Protein AF-A0A821K9W4-F1 (afdb_monomer)

Secondary structure (DSSP, 8-state):
-HHHHHHHHHHHHHHHTTTS-S---HHHHHHHHHH-HHHHHHHHHHHHHT-SS-EEE-SS-SSSHHHHS-TT-EEEHHHHHHHTT--S-HHHHHHHHHHHHHHHHHHHHHHHHH--------

Radius of gyration: 20.49 Å; Cα contacts (8 Å, |Δi|>4): 96; chains: 1; bounding box: 34×30×75 Å

Mean predicted aligned error: 9.91 Å

Solvent-accessible surface area (backbone atoms only — not comparable to full-atom values): 7177 Å² total; per-residue (Å²): 116,72,64,58,60,51,51,54,51,52,53,50,28,55,50,67,36,58,83,77,54,89,85,64,58,71,71,59,49,63,59,47,67,77,64,25,59,50,28,38,51,50,48,34,51,52,50,60,73,38,59,62,94,52,75,40,73,30,71,86,32,76,84,46,78,76,20,55,87,28,57,83,30,68,46,49,26,65,59,54,45,58,72,70,61,62,86,70,56,60,69,58,28,52,51,51,50,52,50,50,52,51,50,56,51,50,50,50,48,48,50,61,70,67,58,66,82,81,72,82,74,125

Structure (mmCIF, N/CA/C/O backbone):
data_AF-A0A821K9W4-F1
#
_entry.id   AF-A0A821K9W4-F1
#
loop_
_atom_site.group_PDB
_atom_site.id
_atom_site.type_symbol
_atom_site.label_atom_id
_atom_site.label_alt_id
_atom_site.label_comp_id
_atom_site.label_asym_id
_atom_site.label_entity_id
_atom_site.label_seq_id
_atom_site.pdbx_PDB_ins_code
_atom_site.Cartn_x
_atom_site.Cartn_y
_atom_site.Cartn_z
_atom_site.occupancy
_atom_site.B_iso_or_equiv
_atom_site.auth_seq_id
_atom_site.auth_comp_id
_atom_site.auth_asym_id
_atom_site.auth_atom_id
_atom_site.pdbx_PDB_model_num
ATOM 1 N N . GLU A 1 1 ? -9.567 -1.026 -27.974 1.00 61.47 1 GLU A N 1
ATOM 2 C CA . GLU A 1 1 ? -10.201 -0.539 -26.723 1.00 61.47 1 GLU A CA 1
ATOM 3 C C . GLU A 1 1 ? -9.277 -0.602 -25.492 1.00 61.47 1 GLU A C 1
ATOM 5 O O . GLU A 1 1 ? -9.493 -1.402 -24.590 1.00 61.47 1 GLU A O 1
ATOM 10 N N . ALA A 1 2 ? -8.238 0.242 -25.409 1.00 79.12 2 ALA A N 1
ATOM 11 C CA . ALA A 1 2 ? -7.297 0.231 -24.271 1.00 79.12 2 ALA A CA 1
ATOM 12 C C . ALA A 1 2 ? -7.947 0.609 -22.921 1.00 79.12 2 ALA A C 1
ATOM 14 O O . ALA A 1 2 ? -7.491 0.188 -21.859 1.00 79.12 2 ALA A O 1
ATOM 15 N N . TRP A 1 3 ? -9.041 1.373 -22.964 1.00 89.50 3 TRP A N 1
ATOM 16 C CA . TRP A 1 3 ? -9.796 1.787 -21.785 1.00 89.50 3 TRP A CA 1
ATOM 17 C C . TRP A 1 3 ? -10.486 0.605 -21.089 1.00 89.50 3 TRP A C 1
ATOM 19 O O . TRP A 1 3 ? -10.478 0.547 -19.863 1.00 89.50 3 TRP A O 1
ATOM 29 N N . VAL A 1 4 ? -11.024 -0.367 -21.838 1.00 92.44 4 VAL A N 1
ATOM 30 C CA . VAL A 1 4 ? -11.683 -1.551 -21.257 1.00 92.44 4 VAL A CA 1
ATOM 31 C C . VAL A 1 4 ? -10.674 -2.365 -20.460 1.00 92.44 4 VAL A C 1
ATOM 33 O O . VAL A 1 4 ? -10.905 -2.654 -19.290 1.00 92.44 4 VAL A O 1
ATOM 36 N N . THR A 1 5 ? -9.520 -2.661 -21.063 1.00 88.12 5 THR A N 1
ATOM 37 C CA . THR A 1 5 ? -8.447 -3.402 -20.395 1.00 88.12 5 THR A CA 1
ATOM 38 C C . THR A 1 5 ? -7.974 -2.678 -19.136 1.00 88.12 5 THR A C 1
ATOM 40 O O . THR A 1 5 ? -7.820 -3.312 -18.098 1.00 88.12 5 THR A O 1
ATOM 43 N N . GLY A 1 6 ? -7.818 -1.350 -19.191 1.00 87.69 6 GLY A N 1
ATOM 44 C CA . GLY A 1 6 ? -7.452 -0.550 -18.021 1.00 87.69 6 GLY A CA 1
ATOM 45 C C . GLY A 1 6 ? -8.466 -0.662 -16.879 1.00 87.69 6 GLY A C 1
ATOM 46 O O . GLY A 1 6 ? -8.080 -0.896 -15.739 1.00 87.69 6 GLY A O 1
ATOM 47 N N . ASN A 1 7 ? -9.763 -0.567 -17.177 1.00 90.31 7 ASN A N 1
ATOM 48 C CA . ASN A 1 7 ? -10.812 -0.679 -16.159 1.00 90.31 7 ASN A CA 1
ATOM 49 C C . ASN A 1 7 ? -10.862 -2.074 -15.523 1.00 90.31 7 ASN A C 1
ATOM 51 O O . ASN A 1 7 ? -10.979 -2.184 -14.306 1.00 90.31 7 ASN A O 1
ATOM 55 N N . VAL A 1 8 ? -10.733 -3.137 -16.323 1.00 89.06 8 VAL A N 1
ATOM 56 C CA . VAL A 1 8 ? -10.734 -4.515 -15.806 1.00 89.06 8 VAL A CA 1
ATOM 57 C C . VAL A 1 8 ? -9.559 -4.744 -14.855 1.00 89.06 8 VAL A C 1
ATOM 59 O O . VAL A 1 8 ? -9.748 -5.336 -13.795 1.00 89.06 8 VAL A O 1
ATOM 62 N N . VAL A 1 9 ? -8.371 -4.231 -15.193 1.00 86.19 9 VAL A N 1
ATOM 63 C CA . VAL A 1 9 ? -7.184 -4.316 -14.327 1.00 86.19 9 VAL A CA 1
ATOM 64 C C . VAL A 1 9 ? -7.401 -3.546 -13.023 1.00 86.19 9 VAL A C 1
ATOM 66 O O . VAL A 1 9 ? -7.157 -4.097 -11.955 1.00 86.19 9 VAL A O 1
ATOM 69 N N . LEU A 1 10 ? -7.939 -2.324 -13.080 1.00 85.50 10 LEU A N 1
ATOM 70 C CA . LEU A 1 10 ? -8.206 -1.520 -11.879 1.00 85.50 10 LEU A CA 1
ATOM 71 C C . LEU A 1 10 ? -9.219 -2.183 -10.935 1.00 85.50 10 LEU A C 1
ATOM 73 O O . LEU A 1 10 ? -9.024 -2.184 -9.721 1.00 85.50 10 LEU A O 1
ATOM 77 N N . ILE A 1 11 ? -10.292 -2.760 -11.482 1.00 87.44 11 ILE A N 1
ATOM 78 C CA . ILE A 1 11 ? -11.304 -3.471 -10.689 1.00 87.44 11 ILE A CA 1
ATOM 79 C C . ILE A 1 11 ? -10.709 -4.747 -10.089 1.00 87.44 11 ILE A C 1
ATOM 81 O O . ILE A 1 11 ? -10.976 -5.055 -8.928 1.00 87.44 11 ILE A O 1
ATOM 85 N N . ALA A 1 12 ? -9.883 -5.473 -10.848 1.00 83.38 12 ALA A N 1
ATOM 86 C CA . ALA A 1 12 ? -9.169 -6.629 -10.323 1.00 83.38 12 ALA A CA 1
ATOM 87 C C . ALA A 1 12 ? -8.282 -6.222 -9.136 1.00 83.38 12 ALA A C 1
ATOM 89 O O . ALA A 1 12 ? -8.427 -6.790 -8.059 1.00 83.38 12 ALA A O 1
ATOM 90 N N . ASP A 1 13 ? -7.457 -5.180 -9.274 1.00 80.94 13 ASP A N 1
ATOM 91 C CA . ASP A 1 13 ? -6.604 -4.682 -8.188 1.00 80.94 13 ASP A CA 1
ATOM 92 C C . ASP A 1 13 ? -7.395 -4.250 -6.943 1.00 80.94 13 ASP A C 1
ATOM 94 O O . ASP A 1 13 ? -6.992 -4.557 -5.820 1.00 80.94 13 ASP A O 1
ATOM 98 N N . LEU A 1 14 ? -8.553 -3.606 -7.126 1.00 81.50 14 LEU A N 1
ATOM 99 C CA . LEU A 1 14 ? -9.458 -3.235 -6.033 1.00 81.50 14 LEU A CA 1
ATOM 100 C C . LEU A 1 14 ? -9.951 -4.462 -5.250 1.00 81.50 14 LEU A C 1
ATOM 102 O O . LEU A 1 14 ? -9.924 -4.469 -4.017 1.00 81.50 14 LEU A O 1
ATOM 106 N N . LEU A 1 15 ? -10.388 -5.508 -5.957 1.00 79.69 15 LEU A N 1
ATOM 107 C CA . LEU A 1 15 ? -10.893 -6.744 -5.347 1.00 79.69 15 LEU A CA 1
ATOM 108 C C . LEU A 1 15 ? -9.802 -7.457 -4.543 1.00 79.69 15 LEU A C 1
ATOM 110 O O . LEU A 1 15 ? -10.059 -7.978 -3.455 1.00 79.69 15 LEU A O 1
ATOM 114 N N . THR A 1 16 ? -8.574 -7.441 -5.057 1.00 74.69 16 THR A N 1
ATOM 115 C CA . THR A 1 16 ? -7.423 -8.079 -4.414 1.00 74.69 16 THR A CA 1
ATOM 116 C C . THR A 1 16 ? -6.700 -7.234 -3.367 1.00 74.69 16 THR A C 1
ATOM 118 O O . THR A 1 16 ? -5.809 -7.748 -2.688 1.00 74.69 16 THR A O 1
ATOM 121 N N . GLY A 1 17 ? -7.137 -5.992 -3.140 1.00 68.50 17 GLY A N 1
ATOM 122 C CA . GLY A 1 17 ? -6.604 -5.084 -2.118 1.00 68.50 17 GLY A CA 1
ATOM 123 C C . GLY A 1 17 ? -6.728 -5.576 -0.668 1.00 68.50 17 GLY A C 1
ATOM 124 O O . GLY A 1 17 ? -6.140 -4.978 0.228 1.00 68.50 17 GLY A O 1
ATOM 125 N N . GLY A 1 18 ? -7.441 -6.683 -0.428 1.00 64.31 18 GLY A N 1
ATOM 126 C CA . GLY A 1 18 ? -7.533 -7.347 0.877 1.00 64.31 18 GLY A CA 1
ATOM 127 C C . GLY A 1 18 ? -8.817 -7.067 1.659 1.00 64.31 18 GLY A C 1
ATOM 128 O O . GLY A 1 18 ? -8.974 -7.615 2.743 1.00 64.31 18 GLY A O 1
ATOM 129 N N . TYR A 1 19 ? -9.740 -6.270 1.106 1.00 63.81 19 TYR A N 1
ATOM 130 C CA . TYR A 1 19 ? -11.031 -5.965 1.738 1.00 63.81 19 TYR A CA 1
ATOM 131 C C . TYR A 1 19 ? -12.118 -7.012 1.436 1.00 63.81 19 TYR A C 1
ATOM 133 O O . TYR A 1 19 ? -12.896 -7.366 2.314 1.00 63.81 19 TYR A O 1
ATOM 141 N N . PHE A 1 20 ? -12.178 -7.528 0.202 1.00 63.66 20 PHE A N 1
ATOM 142 C CA . PHE A 1 20 ? -13.314 -8.344 -0.251 1.00 63.66 20 PHE A CA 1
ATOM 143 C C . PHE A 1 20 ? -13.108 -9.863 -0.142 1.00 63.66 20 PHE A C 1
ATOM 145 O O . PHE A 1 20 ? -14.088 -10.604 -0.142 1.00 63.66 20 PHE A O 1
ATOM 152 N N . ILE A 1 21 ? -11.864 -10.357 -0.072 1.00 66.12 21 ILE A N 1
ATOM 153 C CA . ILE A 1 21 ? -11.572 -11.800 -0.089 1.00 66.12 21 ILE A CA 1
ATOM 154 C C . ILE A 1 21 ? -10.559 -12.137 1.005 1.00 66.12 21 ILE A C 1
ATOM 156 O O . ILE A 1 21 ? -9.367 -11.865 0.880 1.00 66.12 21 ILE A O 1
ATOM 160 N N . GLU A 1 22 ? -11.038 -12.764 2.077 1.00 64.00 22 GLU A N 1
ATOM 161 C CA . GLU A 1 22 ? -10.217 -13.109 3.244 1.00 64.00 22 GLU A CA 1
ATOM 162 C C . GLU A 1 22 ? -9.519 -14.479 3.098 1.00 64.00 22 GLU A C 1
ATOM 164 O O . GLU A 1 22 ? -8.437 -14.697 3.644 1.00 64.00 22 GLU A O 1
ATOM 169 N N . ASN A 1 23 ? -10.075 -15.373 2.268 1.00 63.41 23 ASN A N 1
ATOM 170 C CA . ASN A 1 23 ? -9.575 -16.731 2.023 1.00 63.41 23 ASN A CA 1
ATOM 171 C C . ASN A 1 23 ? -8.977 -16.876 0.615 1.00 63.41 23 ASN A C 1
ATOM 173 O O . ASN A 1 23 ? -9.557 -17.514 -0.262 1.00 63.41 23 ASN A O 1
ATOM 177 N N . ILE A 1 24 ? -7.809 -16.274 0.385 1.00 67.12 24 ILE A N 1
ATOM 178 C CA . ILE A 1 24 ? -7.070 -16.416 -0.878 1.00 67.12 24 ILE 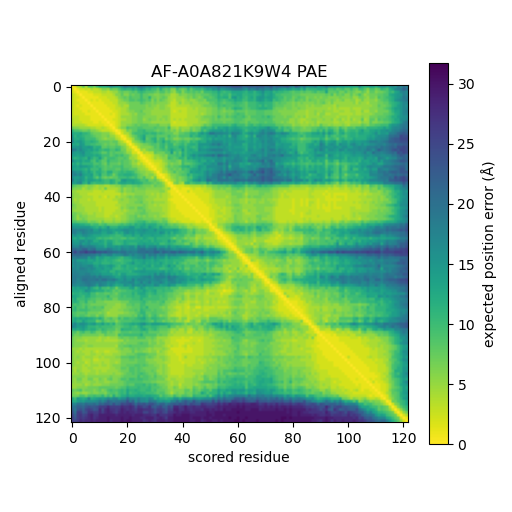A CA 1
ATOM 179 C C . ILE A 1 24 ? -6.003 -17.515 -0.718 1.00 67.12 24 ILE A C 1
ATOM 181 O O . ILE A 1 24 ? -5.226 -17.457 0.241 1.00 67.12 24 ILE A O 1
ATOM 185 N N . PRO A 1 25 ? -5.905 -18.498 -1.638 1.00 74.25 25 PRO A N 1
ATOM 186 C CA . PRO A 1 25 ? -4.865 -19.524 -1.579 1.00 74.25 25 PRO A CA 1
ATOM 187 C C . PRO A 1 25 ? -3.458 -18.904 -1.608 1.00 74.25 25 PRO A C 1
ATOM 189 O O . PRO A 1 25 ? -3.202 -17.938 -2.330 1.00 74.25 25 PRO A O 1
ATOM 192 N N . TYR A 1 26 ? -2.531 -19.482 -0.833 1.00 67.00 26 TYR A N 1
ATOM 193 C CA . TYR A 1 26 ? -1.193 -18.925 -0.565 1.00 67.00 26 TYR A CA 1
ATOM 194 C C . TYR A 1 26 ? -0.418 -18.543 -1.833 1.00 67.00 26 TYR A C 1
ATOM 196 O O . TYR A 1 26 ? 0.208 -17.486 -1.888 1.00 67.00 26 TYR A O 1
ATOM 204 N N . TRP A 1 27 ? -0.518 -19.370 -2.877 1.00 69.44 27 TRP A N 1
ATOM 205 C CA . TRP A 1 27 ? 0.150 -19.117 -4.150 1.00 69.44 27 TRP A CA 1
ATOM 206 C C . TRP A 1 27 ? -0.322 -17.807 -4.788 1.00 69.44 27 TRP A C 1
ATOM 208 O O . TRP A 1 27 ? 0.499 -16.962 -5.124 1.00 69.44 27 TRP A O 1
ATOM 218 N N . LEU A 1 28 ? -1.637 -17.581 -4.860 1.00 69.19 28 LEU A N 1
ATOM 219 C CA . LEU A 1 28 ? -2.215 -16.365 -5.437 1.00 69.19 28 LEU A CA 1
ATOM 220 C C . LEU A 1 28 ? -1.830 -15.131 -4.605 1.00 69.19 28 LEU A C 1
ATOM 222 O O . LEU A 1 28 ? -1.496 -14.088 -5.161 1.00 69.19 28 LEU A O 1
ATOM 226 N N . LYS A 1 29 ? -1.793 -15.274 -3.273 1.00 67.31 29 LYS A N 1
ATOM 227 C CA . LYS A 1 29 ? -1.415 -14.203 -2.341 1.00 67.31 29 LYS A CA 1
ATOM 228 C C . LYS A 1 29 ? 0.009 -13.695 -2.591 1.00 67.31 29 LYS A C 1
ATOM 230 O O . LYS A 1 29 ? 0.235 -12.493 -2.505 1.00 67.31 29 LYS A O 1
ATOM 235 N N . CYS A 1 30 ? 0.949 -14.573 -2.947 1.00 64.44 30 CYS A N 1
ATOM 236 C CA . CYS A 1 30 ? 2.310 -14.169 -3.309 1.00 64.44 30 CYS A CA 1
ATOM 237 C C . CYS A 1 30 ? 2.352 -13.305 -4.574 1.00 64.44 30 CYS A C 1
ATOM 239 O O . CYS A 1 30 ? 3.067 -12.311 -4.584 1.00 64.44 30 CYS A O 1
ATOM 241 N N . TRP A 1 31 ? 1.584 -13.637 -5.612 1.00 66.12 31 TRP A N 1
ATOM 242 C CA . TRP A 1 31 ? 1.610 -12.894 -6.881 1.00 66.12 31 TRP A CA 1
ATOM 243 C C . TRP A 1 31 ? 0.826 -11.581 -6.811 1.00 66.12 31 TRP A C 1
ATOM 245 O O . TRP A 1 31 ? 1.297 -10.540 -7.260 1.00 66.12 31 TRP A O 1
ATOM 255 N N . ILE A 1 32 ? -0.344 -11.615 -6.179 1.00 64.88 32 ILE A N 1
ATOM 256 C CA . ILE A 1 32 ? -1.233 -10.461 -6.025 1.00 64.88 32 ILE A CA 1
ATOM 257 C C . ILE A 1 32 ? -0.631 -9.382 -5.128 1.00 64.88 32 ILE A C 1
ATOM 259 O O . ILE A 1 32 ? -0.791 -8.195 -5.406 1.00 64.88 32 ILE A O 1
ATOM 263 N N . LYS A 1 33 ? 0.079 -9.778 -4.062 1.00 60.38 33 LYS A N 1
ATOM 264 C CA . LYS A 1 33 ? 0.671 -8.829 -3.110 1.00 60.38 33 LYS A CA 1
ATOM 265 C C . LYS A 1 33 ? 1.670 -7.885 -3.787 1.00 60.38 33 LYS A C 1
ATOM 267 O O . LYS A 1 33 ? 1.807 -6.758 -3.338 1.00 60.38 33 LYS A O 1
ATOM 272 N N . TRP A 1 34 ? 2.315 -8.318 -4.872 1.00 58.06 34 TRP A N 1
ATOM 273 C CA . TRP A 1 34 ? 3.222 -7.481 -5.660 1.00 58.06 34 TRP A CA 1
ATOM 274 C C . TRP A 1 34 ? 2.524 -6.657 -6.750 1.00 58.06 34 TRP A C 1
ATOM 276 O O . TRP A 1 34 ? 3.084 -5.653 -7.183 1.00 58.06 34 TRP A O 1
ATOM 286 N N . LEU A 1 35 ? 1.329 -7.058 -7.195 1.00 63.59 35 LEU A N 1
ATOM 287 C CA . LEU A 1 35 ? 0.618 -6.397 -8.293 1.00 63.59 35 LEU A CA 1
ATOM 288 C C . LEU A 1 35 ? -0.272 -5.242 -7.806 1.00 63.59 35 LEU A C 1
ATOM 290 O O . LEU A 1 35 ? -0.311 -4.186 -8.437 1.00 63.59 35 LEU A O 1
ATOM 294 N N . 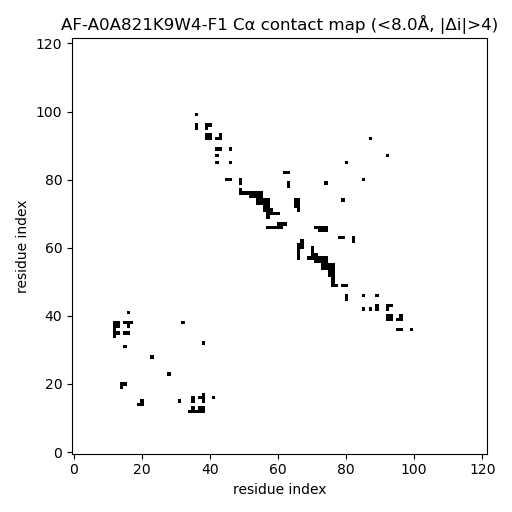SER A 1 36 ? -0.935 -5.398 -6.655 1.00 72.00 36 SER A N 1
ATOM 295 C CA . SER A 1 36 ? -1.915 -4.410 -6.199 1.00 72.00 36 SER A CA 1
ATOM 296 C C . SER A 1 36 ? -1.281 -3.219 -5.494 1.00 72.00 36 SER A C 1
ATOM 298 O O . SER A 1 36 ? -1.264 -3.130 -4.265 1.00 72.00 36 SER A O 1
ATOM 300 N N . PHE A 1 37 ? -0.883 -2.221 -6.289 1.00 78.25 37 PHE A N 1
ATOM 301 C CA . PHE A 1 37 ? -0.639 -0.852 -5.814 1.00 78.25 37 PHE A CA 1
ATOM 302 C C . PHE A 1 37 ? -1.788 -0.355 -4.917 1.00 78.25 37 PHE A C 1
ATOM 304 O O . PHE A 1 37 ? -1.558 0.372 -3.952 1.00 78.25 37 PHE A O 1
ATOM 311 N N . TYR A 1 38 ? -3.016 -0.802 -5.202 1.00 83.88 38 TYR A N 1
ATOM 312 C CA . TYR A 1 38 ? -4.211 -0.459 -4.448 1.00 83.88 38 TYR A CA 1
ATOM 313 C C . TYR A 1 38 ? -4.119 -0.863 -2.970 1.00 83.88 38 TYR A C 1
ATOM 315 O O . TYR A 1 38 ? -4.513 -0.081 -2.110 1.00 83.88 38 TYR A O 1
ATOM 323 N N . LYS A 1 39 ? -3.536 -2.030 -2.650 1.00 81.88 39 LYS A N 1
ATOM 324 C CA . LYS A 1 39 ? -3.348 -2.463 -1.256 1.00 81.88 39 LYS A CA 1
ATOM 325 C C . LYS A 1 39 ? -2.447 -1.494 -0.491 1.00 81.88 39 LYS A C 1
ATOM 327 O O . LYS A 1 39 ? -2.807 -1.043 0.588 1.00 81.88 39 LYS A O 1
ATOM 332 N N . TYR A 1 40 ? -1.298 -1.146 -1.068 1.00 85.31 40 TYR A N 1
ATOM 333 C CA . TYR A 1 40 ? -0.345 -0.229 -0.441 1.00 85.31 40 TYR A CA 1
ATOM 334 C C . TYR A 1 40 ? -0.920 1.186 -0.285 1.00 85.31 40 TYR A C 1
ATOM 336 O O . TYR A 1 40 ? -0.691 1.834 0.734 1.00 85.31 40 TYR A O 1
ATOM 344 N N . ALA A 1 41 ? -1.693 1.658 -1.269 1.00 87.00 41 ALA A N 1
ATOM 345 C CA . ALA A 1 41 ? -2.390 2.941 -1.195 1.00 87.00 41 ALA A CA 1
ATOM 346 C C . ALA A 1 41 ? -3.471 2.946 -0.107 1.00 87.00 41 ALA A C 1
ATOM 348 O O . ALA A 1 41 ? -3.535 3.884 0.684 1.00 87.00 41 ALA A O 1
ATOM 349 N N . TYR A 1 42 ? -4.281 1.889 -0.034 1.00 86.12 42 TYR A N 1
ATOM 350 C CA . TYR A 1 42 ? -5.310 1.732 0.989 1.00 86.12 42 TYR A CA 1
ATOM 351 C C . TYR A 1 42 ? -4.708 1.695 2.400 1.00 86.12 42 TYR A C 1
ATOM 353 O O . TYR A 1 42 ? -5.124 2.470 3.262 1.00 86.12 42 TYR A O 1
ATOM 361 N N . ASP A 1 43 ? -3.678 0.869 2.604 1.00 86.06 43 ASP A N 1
ATOM 362 C CA . ASP A 1 43 ? -2.967 0.745 3.879 1.00 86.06 43 ASP A CA 1
ATOM 363 C C . ASP A 1 43 ? -2.370 2.103 4.309 1.00 86.06 43 ASP A C 1
ATOM 365 O O . ASP A 1 43 ? -2.499 2.499 5.469 1.00 86.06 43 ASP A O 1
ATOM 369 N N . ALA A 1 44 ? -1.792 2.869 3.372 1.00 87.81 44 ALA A N 1
ATOM 370 C CA . ALA A 1 44 ? -1.286 4.217 3.640 1.00 87.81 44 ALA A CA 1
ATOM 371 C C . ALA A 1 44 ? -2.4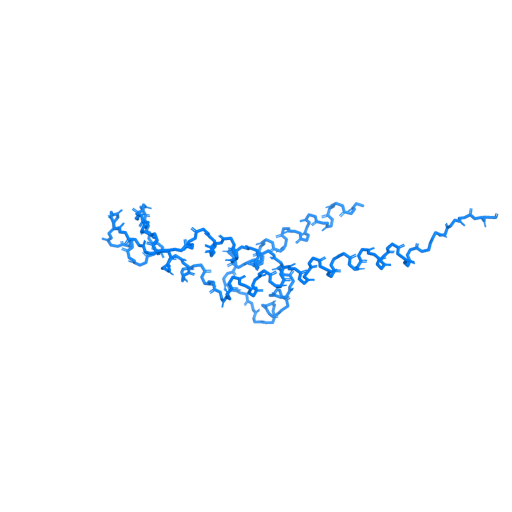03 5.218 3.992 1.00 87.81 44 ALA A C 1
ATOM 373 O O . ALA A 1 44 ? -2.247 6.004 4.925 1.00 87.81 44 ALA A O 1
ATOM 374 N N . CYS A 1 45 ? -3.537 5.193 3.284 1.00 88.38 45 CYS A N 1
ATOM 375 C CA . CYS A 1 45 ? -4.674 6.072 3.565 1.00 88.38 45 CYS A CA 1
ATOM 376 C C . CYS A 1 45 ? -5.281 5.813 4.948 1.00 88.38 45 CYS A C 1
ATOM 378 O O . CYS A 1 45 ? -5.563 6.766 5.669 1.00 88.38 45 CYS A O 1
ATOM 380 N N . ILE A 1 46 ? -5.456 4.547 5.335 1.00 87.00 46 ILE A N 1
ATOM 381 C CA . ILE A 1 46 ? -5.994 4.178 6.652 1.00 87.00 46 ILE A CA 1
ATOM 382 C C . ILE A 1 46 ? -5.010 4.569 7.756 1.00 87.00 46 ILE A C 1
ATOM 384 O O . ILE A 1 46 ? -5.420 5.133 8.768 1.00 87.00 46 ILE A O 1
ATOM 388 N N . GLN A 1 47 ? -3.709 4.364 7.541 1.00 87.56 47 GLN A N 1
ATOM 389 C CA . GLN A 1 47 ? -2.685 4.838 8.471 1.00 87.56 47 GLN A CA 1
ATOM 390 C C . GLN A 1 47 ? -2.668 6.353 8.628 1.00 87.56 47 GLN A C 1
ATOM 392 O O . GLN A 1 47 ? -2.457 6.814 9.741 1.00 87.56 47 GLN A O 1
ATOM 397 N N . LEU A 1 48 ? -2.911 7.118 7.561 1.00 87.69 48 LEU A N 1
ATOM 398 C CA . LEU A 1 48 ? -3.034 8.575 7.640 1.00 87.69 48 LEU A CA 1
ATOM 399 C C . LEU A 1 48 ? -4.322 9.011 8.344 1.00 87.69 48 LEU A C 1
ATOM 401 O O . LEU A 1 48 ? -4.290 9.955 9.128 1.00 87.69 48 LEU A O 1
ATOM 405 N N . LEU A 1 49 ? -5.439 8.329 8.080 1.00 86.50 49 LEU A N 1
ATOM 406 C CA . LEU A 1 49 ? -6.739 8.637 8.679 1.00 86.50 49 LEU A CA 1
ATOM 407 C C . LEU A 1 49 ? -6.724 8.423 10.195 1.00 86.50 49 LEU A C 1
ATOM 409 O O . LEU A 1 49 ? -7.214 9.261 10.944 1.00 86.50 49 LEU A O 1
ATOM 413 N N . PHE A 1 50 ? -6.133 7.314 10.636 1.00 83.62 50 PHE A N 1
ATOM 414 C CA . PHE A 1 50 ? -5.998 6.966 12.048 1.00 83.62 50 PHE A CA 1
ATOM 415 C C . PHE A 1 50 ? -4.646 7.399 12.637 1.00 83.62 50 PHE A C 1
ATOM 417 O O . PHE A 1 50 ? -4.262 6.914 13.699 1.00 83.62 50 PHE A O 1
ATOM 424 N N . MET A 1 51 ? -3.917 8.307 11.971 1.00 78.19 51 MET A N 1
ATOM 425 C CA . MET A 1 51 ? -2.646 8.815 12.486 1.00 78.19 51 MET A CA 1
ATOM 426 C C . MET A 1 51 ? -2.894 9.729 13.691 1.00 78.19 51 MET A C 1
ATOM 428 O O . MET A 1 51 ? -3.582 10.743 13.581 1.00 78.19 51 MET A O 1
ATOM 432 N N . GLY A 1 52 ? -2.284 9.390 14.827 1.00 74.62 52 GLY A N 1
ATOM 433 C CA . GLY A 1 52 ? -2.395 10.139 16.082 1.00 74.62 52 GLY A CA 1
ATOM 434 C C . GLY A 1 52 ? -3.203 9.404 17.154 1.00 74.62 52 GLY A C 1
ATOM 435 O O . GLY A 1 52 ? -3.868 8.410 16.884 1.00 74.62 52 GLY A O 1
ATOM 436 N N . GLU A 1 53 ? -3.141 9.900 18.389 1.00 71.38 53 GLU A N 1
ATOM 437 C CA . GLU A 1 53 ? -3.843 9.332 19.554 1.00 71.38 53 GLU A CA 1
ATOM 438 C C . GLU A 1 53 ? -5.269 9.890 19.688 1.00 71.38 53 GLU A C 1
ATOM 440 O O . GLU A 1 53 ? -5.697 10.331 20.754 1.00 71.38 53 GLU A O 1
ATOM 445 N N . ASN A 1 54 ? -6.005 9.929 18.577 1.00 79.00 54 ASN A N 1
ATOM 446 C CA . ASN A 1 54 ? -7.386 10.392 18.596 1.00 79.00 54 ASN A CA 1
ATOM 447 C C . ASN A 1 54 ? -8.305 9.270 19.091 1.00 79.00 54 ASN A C 1
ATOM 449 O O . ASN A 1 54 ? -8.232 8.132 18.621 1.00 79.00 54 ASN A O 1
ATOM 453 N N . LEU A 1 55 ? -9.186 9.618 20.028 1.00 79.69 55 LEU A N 1
ATOM 454 C CA . LEU A 1 55 ? -10.239 8.739 20.522 1.00 79.69 55 LEU A CA 1
ATOM 455 C C . LEU A 1 55 ? -11.456 8.858 19.607 1.00 79.69 55 LEU A C 1
ATOM 457 O O . LEU A 1 55 ? -11.966 9.956 19.381 1.00 79.69 55 LEU A O 1
ATOM 461 N N . TYR A 1 56 ? -11.923 7.724 19.102 1.00 81.88 56 TYR A N 1
ATOM 462 C CA . TYR A 1 56 ? -13.103 7.633 18.253 1.00 81.88 56 TYR A CA 1
ATOM 463 C C . TYR A 1 56 ? -14.256 7.033 19.049 1.00 81.88 56 TYR A C 1
ATOM 465 O O . TYR A 1 56 ? -14.066 6.074 19.794 1.00 81.88 56 TYR A O 1
ATOM 473 N N . GLU A 1 57 ? -15.455 7.587 18.898 1.00 82.50 57 GLU A N 1
ATOM 474 C CA . GLU A 1 57 ? -16.649 7.049 19.544 1.00 82.50 57 GLU A CA 1
ATOM 475 C C . GLU A 1 57 ? -17.150 5.808 18.799 1.00 82.50 57 GLU A C 1
ATOM 477 O O . GLU A 1 57 ? -17.229 5.766 17.567 1.00 82.50 57 GLU A O 1
ATOM 482 N N . CYS A 1 58 ? -17.504 4.780 19.561 1.00 79.50 58 CYS A N 1
ATOM 483 C CA . CYS A 1 58 ? -18.196 3.615 19.046 1.00 79.50 58 CYS A CA 1
ATOM 484 C C . CYS A 1 58 ? -19.588 4.041 18.567 1.00 79.50 58 CYS A C 1
ATOM 486 O O . CYS A 1 58 ? -20.369 4.592 19.331 1.00 79.50 58 CYS A O 1
ATOM 488 N N . VAL A 1 59 ? -19.930 3.750 17.311 1.00 74.56 59 VAL A N 1
ATOM 489 C CA . VAL A 1 59 ? -21.291 3.945 16.790 1.00 74.56 59 VAL A CA 1
ATOM 490 C C . VAL A 1 59 ? -21.787 2.609 16.257 1.00 74.56 59 VAL A C 1
ATOM 492 O O . VAL A 1 59 ? -21.370 2.171 15.187 1.00 74.56 59 VAL A O 1
ATOM 495 N N . ASN A 1 60 ? -22.661 1.938 17.017 1.00 67.56 60 ASN A N 1
ATOM 496 C CA . ASN A 1 60 ? -23.274 0.651 16.642 1.00 67.56 60 ASN A CA 1
ATOM 497 C C . ASN A 1 60 ? -22.258 -0.443 16.226 1.00 67.56 60 ASN A C 1
ATOM 499 O O . ASN A 1 60 ? -22.523 -1.250 15.333 1.00 67.56 60 ASN A O 1
ATOM 503 N N . GLY A 1 61 ? -21.064 -0.448 16.827 1.00 61.91 61 GLY A N 1
ATOM 504 C CA . GLY A 1 61 ? -19.940 -1.267 16.369 1.00 61.91 61 GLY A CA 1
ATOM 505 C C . GLY A 1 61 ? -19.898 -2.668 16.983 1.00 61.91 61 GLY A C 1
ATOM 506 O O . GLY A 1 61 ? -19.649 -2.802 18.172 1.00 61.91 61 GLY A O 1
ATOM 507 N N . ASN A 1 62 ? -20.027 -3.713 16.156 1.00 64.38 62 ASN A N 1
ATOM 508 C CA . ASN A 1 62 ? -19.755 -5.114 16.538 1.00 64.38 62 ASN A CA 1
ATOM 509 C C . ASN A 1 62 ? -18.371 -5.612 16.065 1.00 64.38 62 ASN A C 1
ATOM 511 O O . ASN A 1 62 ? -17.993 -6.750 16.333 1.00 64.38 62 ASN A O 1
ATOM 515 N N . TYR A 1 63 ? -17.655 -4.780 15.303 1.00 67.88 63 TYR A N 1
ATOM 516 C CA . TYR A 1 63 ? -16.451 -5.148 14.548 1.00 67.88 63 TYR A CA 1
ATOM 517 C C . TYR A 1 63 ? -15.160 -4.951 15.349 1.00 67.88 63 TYR A C 1
ATOM 519 O O . TYR A 1 63 ? -14.193 -5.677 15.153 1.00 67.88 63 TYR A O 1
ATOM 527 N N . ILE A 1 64 ? -15.165 -3.970 16.255 1.00 74.56 64 ILE A N 1
ATOM 528 C CA . ILE A 1 64 ? -14.068 -3.681 17.178 1.00 74.56 64 ILE A CA 1
ATOM 529 C C . ILE A 1 64 ? -14.477 -4.241 18.537 1.00 74.56 64 ILE A C 1
ATOM 531 O O . ILE A 1 64 ? -15.538 -3.883 19.053 1.00 74.56 64 ILE A O 1
ATOM 535 N N . ASP A 1 65 ? -13.645 -5.102 19.124 1.00 74.69 65 ASP A N 1
ATOM 536 C CA . ASP A 1 65 ? -13.968 -5.806 20.374 1.00 74.69 65 ASP A CA 1
ATOM 537 C C . ASP A 1 65 ? -14.332 -4.848 21.522 1.00 74.69 65 ASP A C 1
ATOM 539 O O . ASP A 1 65 ? -15.222 -5.145 22.318 1.00 74.69 65 ASP A O 1
ATOM 543 N N . GLN A 1 66 ? -13.717 -3.660 21.559 1.00 74.56 66 GLN A N 1
ATOM 544 C CA . GLN A 1 66 ? -14.011 -2.609 22.540 1.00 74.56 66 GLN A CA 1
ATOM 545 C C . GLN A 1 66 ? -15.421 -2.008 22.395 1.00 74.56 66 GLN A C 1
ATOM 547 O O . GLN A 1 66 ? -16.027 -1.616 23.391 1.00 74.56 66 GLN A O 1
ATOM 552 N N . C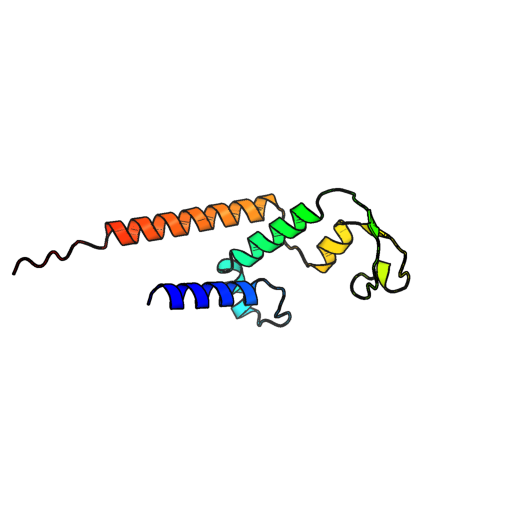YS A 1 67 ? -15.975 -1.984 21.181 1.00 76.50 67 CYS A N 1
ATOM 553 C CA . CYS A 1 67 ? -17.315 -1.458 20.907 1.00 76.50 67 CYS A CA 1
ATOM 554 C C . CYS A 1 67 ? -18.422 -2.514 21.051 1.00 76.50 67 CYS A C 1
ATOM 556 O O . CYS A 1 67 ? -19.594 -2.165 21.181 1.00 76.50 67 CYS A O 1
ATOM 558 N N . LYS A 1 68 ? -18.059 -3.804 21.083 1.00 78.62 68 LYS A N 1
ATOM 559 C CA . LYS A 1 68 ? -18.999 -4.937 21.057 1.00 78.62 68 LYS A CA 1
ATOM 560 C C . LYS A 1 68 ? -19.960 -4.973 22.249 1.00 78.62 68 LYS A C 1
ATOM 562 O O . LYS A 1 68 ? -21.119 -5.341 22.098 1.00 78.62 68 LYS A O 1
ATOM 567 N N . ASN A 1 69 ? -19.478 -4.581 23.429 1.00 75.88 69 ASN A N 1
ATOM 568 C CA . ASN A 1 69 ? -20.265 -4.560 24.669 1.00 75.88 69 ASN A CA 1
ATOM 569 C C . ASN A 1 69 ? -20.577 -3.138 25.162 1.00 75.88 69 ASN A C 1
ATOM 571 O O . ASN A 1 69 ? -21.279 -2.981 26.159 1.00 75.88 69 ASN A O 1
ATOM 575 N N . ASN A 1 70 ? -20.049 -2.106 24.497 1.00 76.00 70 ASN A N 1
ATOM 576 C CA . ASN A 1 70 ? -20.233 -0.714 24.886 1.00 76.00 70 ASN A CA 1
ATOM 577 C C . ASN A 1 70 ? -20.489 0.156 23.650 1.00 76.00 70 ASN A C 1
ATOM 579 O O . ASN A 1 70 ? -19.561 0.630 22.995 1.00 76.00 70 ASN A O 1
ATOM 583 N N . THR A 1 71 ? -21.769 0.394 23.359 1.00 72.56 71 THR A N 1
ATOM 584 C CA . THR A 1 71 ? -22.209 1.194 22.207 1.00 72.56 71 THR A CA 1
ATOM 585 C C . THR A 1 71 ? -21.871 2.675 22.322 1.00 72.56 71 THR A C 1
ATOM 587 O O . THR A 1 71 ? -21.967 3.363 21.318 1.00 72.56 71 THR A O 1
ATOM 590 N N . ASN A 1 72 ? -21.480 3.151 23.509 1.00 75.50 72 ASN A N 1
ATOM 591 C CA . ASN A 1 72 ? -21.069 4.534 23.764 1.00 75.50 72 ASN A CA 1
ATOM 592 C C . ASN A 1 72 ? -19.595 4.601 24.214 1.00 75.50 72 ASN A C 1
ATOM 594 O O . ASN A 1 72 ? -19.173 5.576 24.835 1.00 75.50 72 ASN A O 1
ATOM 598 N N . GLY A 1 73 ? -18.828 3.529 23.989 1.00 77.00 73 GLY A N 1
ATOM 599 C CA . GLY A 1 73 ? -17.407 3.482 24.314 1.00 77.00 73 GLY A CA 1
ATOM 600 C C . GLY A 1 73 ? -16.570 4.340 23.371 1.00 77.00 73 GLY A C 1
ATOM 601 O O . GLY A 1 73 ? -17.051 4.810 22.341 1.00 77.00 73 GLY A O 1
ATOM 602 N N . THR A 1 74 ? -15.297 4.505 23.708 1.00 80.38 74 THR A N 1
ATOM 603 C CA . THR A 1 74 ? -14.292 5.080 22.813 1.00 80.38 74 THR A CA 1
ATOM 604 C C . THR A 1 74 ? -13.223 4.040 22.499 1.00 80.38 74 THR A C 1
ATOM 606 O O . THR A 1 74 ? -12.924 3.189 23.336 1.00 80.38 74 THR A O 1
ATOM 609 N N . PHE A 1 75 ? -12.664 4.095 21.292 1.00 81.69 75 PHE A N 1
ATOM 610 C CA . PHE A 1 75 ? -11.556 3.248 20.852 1.00 81.69 75 PHE A CA 1
ATOM 611 C C . PHE A 1 75 ? -10.424 4.103 20.277 1.00 81.69 75 PHE A C 1
ATOM 613 O O . PHE A 1 75 ? -10.647 5.231 19.826 1.00 81.69 75 PHE A O 1
ATOM 620 N N . ASN A 1 76 ? -9.200 3.575 20.298 1.00 84.62 76 ASN A N 1
ATOM 621 C CA . ASN A 1 76 ? -8.039 4.276 19.756 1.00 84.62 76 ASN A CA 1
ATOM 622 C C . ASN A 1 76 ? -7.849 3.962 18.262 1.00 84.62 76 ASN A C 1
ATOM 624 O O . ASN A 1 76 ? -8.200 2.880 17.787 1.00 84.62 76 ASN A O 1
ATOM 628 N N . GLY A 1 77 ? -7.218 4.871 17.514 1.00 80.00 77 GLY A N 1
ATOM 629 C CA . GLY A 1 77 ? -6.879 4.650 16.103 1.00 80.00 77 GLY A CA 1
ATOM 630 C C . GLY A 1 77 ? -6.029 3.393 15.866 1.00 80.00 77 GLY A C 1
ATOM 631 O O . GLY A 1 77 ? -6.162 2.740 14.832 1.00 80.00 77 GLY A O 1
ATOM 632 N N . THR A 1 78 ? -5.221 2.985 16.850 1.00 80.75 78 THR A N 1
ATOM 633 C CA . THR A 1 78 ? -4.435 1.739 16.810 1.00 80.75 78 THR A CA 1
ATOM 634 C C . THR A 1 78 ? -5.299 0.481 16.753 1.00 80.75 78 THR A C 1
ATOM 636 O O . THR A 1 78 ? -4.946 -0.466 16.052 1.00 80.75 78 THR A O 1
ATOM 639 N N . ASP A 1 79 ? -6.447 0.480 17.431 1.00 79.94 79 ASP A N 1
ATOM 640 C CA . ASP A 1 79 ? -7.362 -0.666 17.454 1.00 79.94 79 ASP A CA 1
ATOM 641 C C . ASP A 1 79 ? -8.084 -0.810 16.106 1.00 79.94 79 ASP A C 1
ATOM 643 O O . ASP A 1 79 ? -8.261 -1.919 15.595 1.00 79.94 79 ASP A O 1
ATOM 647 N N . ALA A 1 80 ? -8.409 0.317 15.461 1.00 79.62 80 ALA A N 1
ATOM 648 C CA . ALA A 1 80 ? -8.903 0.324 14.086 1.00 79.62 80 ALA A CA 1
ATOM 649 C C . ALA A 1 80 ? -7.841 -0.173 13.093 1.00 79.62 80 ALA A C 1
ATOM 651 O O . ALA A 1 80 ? -8.142 -0.985 12.218 1.00 79.62 80 ALA A O 1
ATOM 652 N N . LEU A 1 81 ? -6.584 0.252 13.246 1.00 82.81 81 LEU A N 1
ATOM 653 C CA . LEU A 1 81 ? -5.473 -0.198 12.400 1.00 82.81 81 LEU A CA 1
ATOM 654 C C . LEU A 1 81 ? -5.235 -1.710 12.496 1.00 82.81 81 LEU A C 1
ATOM 656 O O . LEU A 1 81 ? -4.971 -2.361 11.481 1.00 82.81 81 LEU A O 1
ATOM 660 N N . GLN A 1 82 ? -5.375 -2.276 13.696 1.00 81.56 82 GLN A N 1
ATOM 661 C CA . GLN A 1 82 ? -5.286 -3.717 13.909 1.00 81.56 82 GLN A CA 1
ATOM 662 C C . GLN A 1 82 ? -6.449 -4.464 13.241 1.00 81.56 82 GLN A C 1
ATOM 664 O O . GLN A 1 82 ? -6.225 -5.513 12.632 1.00 81.56 82 GLN A O 1
ATOM 669 N N . TYR A 1 83 ? -7.667 -3.915 13.284 1.00 79.69 83 TYR A N 1
ATOM 670 C CA . TYR A 1 83 ? -8.827 -4.490 12.595 1.00 79.69 83 TYR A CA 1
ATOM 671 C C . TYR A 1 83 ? -8.627 -4.560 11.072 1.00 79.69 83 TYR A C 1
ATOM 673 O O . TYR A 1 83 ? -8.891 -5.595 10.459 1.00 79.69 83 TYR A O 1
ATOM 681 N N . PHE A 1 84 ? -8.079 -3.505 10.461 1.00 79.00 84 PHE A N 1
ATOM 682 C CA . PHE A 1 84 ? -7.783 -3.475 9.021 1.00 79.00 84 PHE A CA 1
ATOM 683 C C . PHE A 1 84 ? -6.561 -4.318 8.611 1.00 79.00 84 PHE A C 1
ATOM 685 O O . PHE A 1 84 ? -6.254 -4.394 7.421 1.00 79.00 84 PHE A O 1
ATOM 692 N N . LYS A 1 85 ? -5.885 -4.989 9.562 1.00 76.81 85 LYS A N 1
ATOM 693 C CA . LYS A 1 85 ? -4.703 -5.844 9.331 1.00 76.81 85 LYS A CA 1
ATOM 694 C C . LYS A 1 85 ? -3.612 -5.126 8.534 1.00 76.81 85 LYS A C 1
ATOM 696 O O . LYS A 1 85 ? -3.063 -5.671 7.572 1.00 76.81 85 LYS A O 1
ATOM 701 N N . VAL A 1 86 ? -3.308 -3.889 8.919 1.00 78.38 86 VAL A N 1
ATOM 702 C CA . VAL A 1 86 ? -2.269 -3.125 8.233 1.00 78.38 86 VAL A CA 1
ATOM 703 C C . VAL A 1 86 ? -0.896 -3.745 8.524 1.00 78.38 86 VAL A C 1
ATOM 705 O O . VAL A 1 86 ? -0.395 -3.681 9.641 1.00 78.38 86 VAL A O 1
ATOM 708 N N . ASP A 1 87 ? -0.303 -4.371 7.505 1.00 68.75 87 ASP A N 1
ATOM 709 C CA . ASP A 1 87 ? 0.923 -5.183 7.618 1.00 68.75 87 ASP A CA 1
ATOM 710 C C . ASP A 1 87 ? 2.213 -4.339 7.709 1.00 68.75 87 ASP A C 1
ATOM 712 O O . ASP A 1 87 ? 3.197 -4.766 8.310 1.00 68.75 87 ASP A O 1
ATOM 716 N N . PHE A 1 88 ? 2.256 -3.168 7.059 1.00 73.81 88 PHE A N 1
ATOM 717 C CA . PHE A 1 88 ? 3.505 -2.441 6.785 1.00 73.81 88 PHE A CA 1
ATOM 718 C C . PHE A 1 88 ? 3.474 -0.988 7.245 1.00 73.81 88 PHE A C 1
ATOM 720 O O . PHE A 1 88 ? 2.424 -0.359 7.265 1.00 73.81 88 PHE A O 1
ATOM 727 N N . SER A 1 89 ? 4.649 -0.431 7.557 1.00 83.25 89 SER A N 1
ATOM 728 C CA . SER A 1 89 ? 4.807 0.985 7.910 1.00 83.25 89 SER A CA 1
ATOM 729 C C . SER A 1 89 ? 4.441 1.918 6.750 1.00 83.25 89 SER A C 1
ATOM 731 O O . SER A 1 89 ? 4.723 1.615 5.587 1.00 83.25 89 SER A O 1
ATOM 733 N N . ILE A 1 90 ? 3.901 3.094 7.084 1.00 83.50 90 ILE A N 1
ATOM 734 C CA . ILE A 1 90 ? 3.475 4.136 6.137 1.00 83.50 90 ILE A CA 1
ATOM 735 C C . ILE A 1 90 ? 4.588 4.464 5.137 1.00 83.50 90 ILE A C 1
ATOM 737 O O . ILE A 1 90 ? 4.352 4.545 3.934 1.00 83.50 90 ILE A O 1
ATOM 741 N N . ALA A 1 91 ? 5.832 4.555 5.620 1.00 85.75 91 ALA A N 1
ATOM 742 C CA . ALA A 1 91 ? 6.990 4.897 4.802 1.00 85.75 91 ALA A CA 1
ATOM 743 C C . ALA A 1 91 ? 7.293 3.819 3.752 1.00 85.75 91 ALA A C 1
ATOM 745 O O . ALA A 1 91 ? 7.642 4.139 2.616 1.00 85.75 91 ALA A O 1
ATOM 746 N N . PHE A 1 92 ? 7.123 2.544 4.109 1.00 87.56 92 PHE A N 1
ATOM 747 C CA . PHE A 1 92 ? 7.314 1.437 3.178 1.00 87.56 92 PHE A CA 1
ATOM 748 C C . PHE A 1 92 ? 6.215 1.418 2.110 1.00 87.56 92 PHE A C 1
ATOM 750 O O . PHE A 1 92 ? 6.520 1.271 0.929 1.00 87.56 92 PHE A O 1
ATOM 757 N N . ASN A 1 93 ? 4.959 1.656 2.504 1.00 87.50 93 ASN A N 1
ATOM 758 C CA . ASN A 1 93 ? 3.840 1.764 1.566 1.00 87.50 93 ASN A CA 1
ATOM 759 C C . ASN A 1 93 ? 4.086 2.878 0.533 1.00 87.50 93 ASN A C 1
ATOM 761 O O . ASN A 1 93 ? 3.972 2.641 -0.670 1.00 87.50 93 ASN A O 1
ATOM 765 N N . PHE A 1 94 ? 4.519 4.065 0.976 1.00 88.50 94 PHE A N 1
ATOM 766 C CA . PHE A 1 94 ? 4.867 5.172 0.076 1.00 88.50 94 PHE A CA 1
ATOM 767 C C . PHE A 1 94 ? 6.048 4.859 -0.846 1.00 88.50 94 PHE A C 1
ATOM 769 O O . PHE A 1 94 ? 6.001 5.194 -2.031 1.00 88.50 94 PHE A O 1
ATOM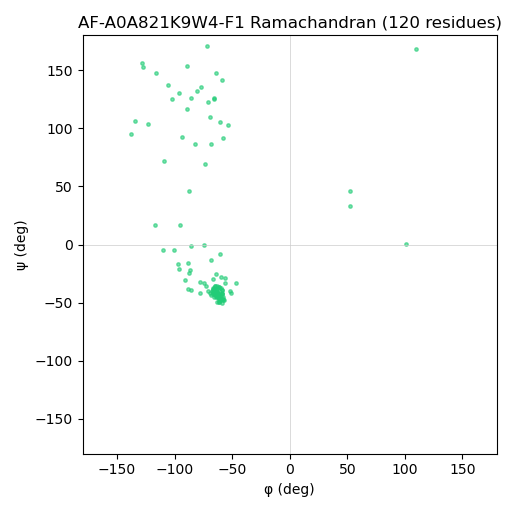 776 N N . LEU A 1 95 ? 7.087 4.197 -0.333 1.00 91.12 95 LEU A N 1
ATOM 777 C CA . LEU A 1 95 ? 8.245 3.795 -1.133 1.00 91.12 95 LEU A CA 1
ATOM 778 C C . LEU A 1 95 ? 7.832 2.842 -2.258 1.00 91.12 95 LEU A C 1
ATOM 780 O O . LEU A 1 95 ? 8.225 3.042 -3.408 1.00 91.12 95 LEU A O 1
ATOM 784 N N . VAL A 1 96 ? 7.009 1.837 -1.948 1.00 88.19 96 VAL A N 1
ATOM 785 C CA . VAL A 1 96 ? 6.510 0.878 -2.944 1.00 88.19 96 VAL A CA 1
ATOM 786 C C . VAL A 1 96 ? 5.650 1.580 -3.995 1.00 88.19 96 VAL A C 1
ATOM 788 O O . VAL A 1 96 ? 5.859 1.365 -5.189 1.00 88.19 96 VAL A O 1
ATOM 791 N N . LEU A 1 97 ? 4.742 2.471 -3.586 1.00 88.38 97 LEU A N 1
ATOM 792 C CA . LEU A 1 97 ? 3.918 3.257 -4.513 1.00 88.38 97 LEU A CA 1
ATOM 793 C C . LEU A 1 97 ? 4.766 4.114 -5.457 1.00 88.38 97 LEU A C 1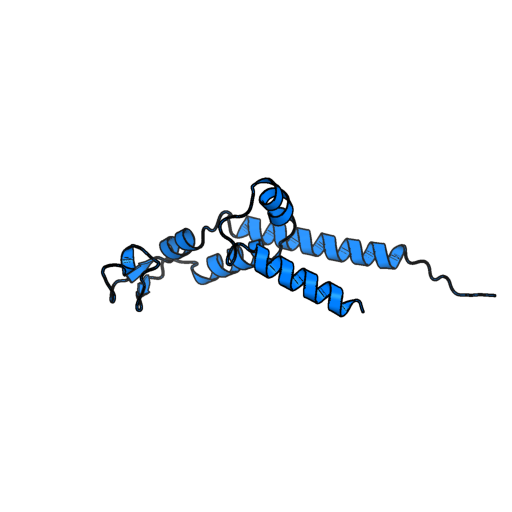
ATOM 795 O O . LEU A 1 97 ? 4.509 4.156 -6.662 1.00 88.38 97 LEU A O 1
ATOM 799 N N . PHE A 1 98 ? 5.806 4.761 -4.931 1.00 91.25 98 PHE A N 1
ATOM 800 C CA . PHE A 1 98 ? 6.739 5.538 -5.739 1.00 91.25 98 PHE A CA 1
ATOM 801 C C . PHE A 1 98 ? 7.516 4.650 -6.723 1.00 91.25 98 PHE A C 1
ATOM 803 O O . PHE A 1 98 ? 7.661 5.001 -7.896 1.00 91.25 98 PHE A O 1
ATOM 810 N N . GLY A 1 99 ? 7.949 3.466 -6.280 1.00 91.38 99 GLY A N 1
ATOM 811 C CA . GLY A 1 99 ? 8.580 2.465 -7.140 1.00 91.38 99 GLY A CA 1
ATOM 812 C C . GLY A 1 99 ? 7.673 2.039 -8.297 1.00 91.38 99 GLY A C 1
ATOM 813 O O . GLY A 1 99 ? 8.094 2.069 -9.453 1.00 91.38 99 GLY A O 1
ATOM 814 N N . ILE A 1 100 ? 6.408 1.726 -8.011 1.00 87.88 100 ILE A N 1
ATOM 815 C CA . ILE A 1 100 ? 5.411 1.354 -9.024 1.00 87.88 100 ILE A CA 1
ATOM 816 C C . ILE A 1 100 ? 5.174 2.505 -10.013 1.00 87.88 100 ILE A C 1
ATOM 818 O O . ILE A 1 100 ? 5.139 2.278 -11.224 1.00 87.88 100 ILE A O 1
ATOM 822 N N . PHE A 1 101 ? 5.082 3.750 -9.534 1.00 89.94 101 PHE A N 1
ATOM 823 C CA . PHE A 1 101 ? 4.952 4.924 -10.401 1.00 89.94 101 PHE A CA 1
ATOM 824 C C . PHE A 1 101 ? 6.123 5.044 -11.384 1.00 89.94 101 PHE A C 1
ATOM 826 O O . PHE A 1 101 ? 5.905 5.249 -12.581 1.00 89.94 101 PHE A O 1
ATOM 833 N N . ILE A 1 102 ? 7.360 4.862 -10.909 1.00 93.50 102 ILE A N 1
ATOM 834 C CA . ILE A 1 102 ? 8.546 4.857 -11.774 1.00 93.50 102 ILE A CA 1
ATOM 835 C C . ILE A 1 102 ? 8.456 3.726 -12.800 1.00 93.50 102 ILE A C 1
ATOM 837 O O . ILE A 1 102 ? 8.679 3.972 -13.984 1.00 93.50 102 ILE A O 1
ATOM 841 N N . VAL A 1 103 ? 8.086 2.512 -12.383 1.00 90.69 103 VAL A N 1
ATOM 842 C CA . VAL A 1 103 ? 7.963 1.354 -13.283 1.00 90.69 103 VAL A CA 1
ATOM 843 C C . VAL A 1 103 ? 6.957 1.622 -14.403 1.00 90.69 103 VAL A C 1
ATOM 845 O O . VAL A 1 103 ? 7.287 1.404 -15.568 1.00 90.69 103 VAL A O 1
ATOM 848 N N . PHE A 1 104 ? 5.772 2.158 -14.093 1.00 87.81 104 PHE A N 1
ATOM 849 C CA . PHE A 1 104 ? 4.774 2.508 -15.112 1.00 87.81 104 PHE A CA 1
ATOM 850 C C . PHE A 1 104 ? 5.240 3.632 -16.046 1.00 87.81 104 PHE A C 1
ATOM 852 O O . PHE A 1 104 ? 4.948 3.618 -17.243 1.00 87.81 104 PHE A O 1
ATOM 859 N N . ARG A 1 105 ? 5.990 4.613 -15.532 1.00 91.38 105 ARG A N 1
ATOM 860 C CA . ARG A 1 105 ? 6.558 5.683 -16.366 1.00 91.38 105 ARG A CA 1
ATOM 861 C C . ARG A 1 105 ? 7.639 5.155 -17.302 1.00 91.38 105 ARG A C 1
ATOM 863 O O . ARG A 1 105 ? 7.640 5.503 -18.481 1.00 91.38 105 ARG A O 1
ATOM 870 N N . VAL A 1 106 ? 8.523 4.299 -16.798 1.00 93.19 106 VAL A N 1
ATOM 871 C CA . VAL A 1 106 ? 9.588 3.675 -17.588 1.00 93.19 106 VAL A CA 1
ATOM 872 C C . VAL A 1 106 ? 8.999 2.722 -18.624 1.00 93.19 106 VAL A C 1
ATOM 874 O O . VAL A 1 106 ? 9.419 2.776 -19.775 1.00 93.19 106 VAL A O 1
ATOM 877 N N . SER A 1 107 ? 7.993 1.912 -18.283 1.00 88.38 107 SER A N 1
ATOM 878 C CA . SER A 1 107 ? 7.334 1.023 -19.248 1.00 88.38 107 SER A CA 1
ATOM 879 C C . SER A 1 107 ? 6.628 1.804 -20.358 1.00 88.38 107 SER A C 1
ATOM 881 O O . SER A 1 107 ? 6.759 1.448 -21.530 1.00 88.38 107 SER A O 1
ATOM 883 N N . GLY A 1 108 ? 5.962 2.914 -20.023 1.00 88.81 108 GLY A N 1
ATOM 884 C CA . GLY A 1 108 ? 5.392 3.835 -21.004 1.00 88.81 108 GLY A CA 1
ATOM 885 C C . GLY A 1 108 ? 6.464 4.456 -21.903 1.00 88.81 108 GLY A C 1
ATOM 886 O O . GLY A 1 108 ? 6.320 4.454 -23.124 1.00 88.81 108 GLY A O 1
ATOM 887 N N . TYR A 1 109 ? 7.573 4.919 -21.322 1.00 91.00 109 TYR A N 1
ATOM 888 C CA . TYR A 1 109 ? 8.696 5.483 -22.075 1.00 91.00 109 TYR A CA 1
ATOM 889 C C . TYR A 1 109 ? 9.352 4.454 -23.005 1.00 91.00 109 TYR A C 1
ATOM 891 O O . TYR A 1 109 ? 9.623 4.760 -24.161 1.00 91.00 109 TYR A O 1
ATOM 899 N N . ILE A 1 110 ? 9.570 3.225 -22.530 1.00 91.12 110 ILE A N 1
ATOM 900 C CA . ILE A 1 110 ? 10.083 2.104 -23.328 1.00 91.12 110 ILE A CA 1
ATOM 901 C C . ILE A 1 110 ? 9.108 1.798 -24.463 1.00 91.12 110 ILE A C 1
ATOM 903 O O . ILE A 1 110 ? 9.529 1.730 -25.612 1.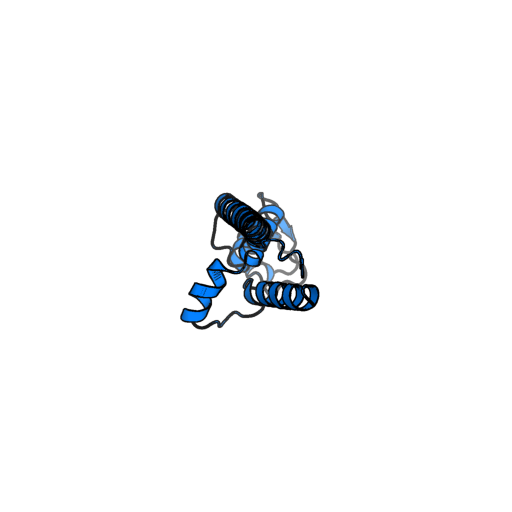00 91.12 110 ILE A O 1
ATOM 907 N N . SER A 1 111 ? 7.811 1.689 -24.174 1.00 87.00 111 SER A N 1
ATOM 908 C CA . SER A 1 111 ? 6.791 1.432 -25.197 1.00 87.00 111 SER A CA 1
ATOM 909 C C . SER A 1 1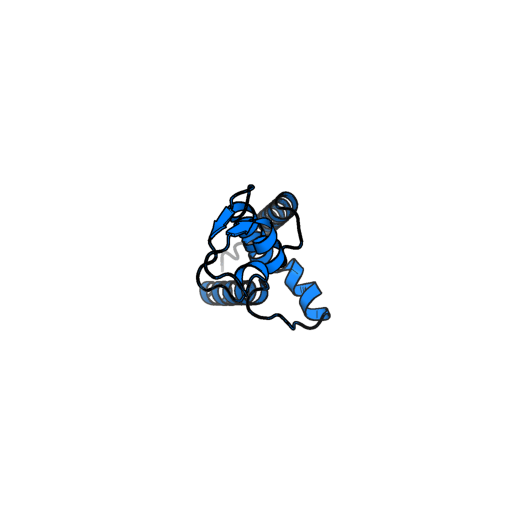11 ? 6.830 2.503 -26.289 1.00 87.00 111 SER A C 1
ATOM 911 O O . SER A 1 111 ? 6.930 2.173 -27.464 1.00 87.00 111 SER A O 1
ATOM 913 N N . LEU A 1 112 ? 6.867 3.783 -25.910 1.00 86.62 112 LEU A N 1
ATOM 914 C CA . LEU A 1 112 ? 6.975 4.904 -26.851 1.00 86.62 112 LEU A CA 1
ATOM 915 C C . LEU A 1 112 ? 8.308 4.922 -27.611 1.00 86.62 112 LEU A C 1
ATOM 917 O O . LEU A 1 112 ? 8.341 5.281 -28.782 1.00 86.62 112 LEU A O 1
ATOM 921 N N . ARG A 1 113 ? 9.411 4.531 -26.968 1.00 87.25 113 ARG A N 1
ATOM 922 C CA . ARG A 1 113 ? 10.744 4.501 -27.584 1.00 87.25 113 ARG A CA 1
ATOM 923 C C . ARG A 1 113 ? 10.923 3.341 -28.566 1.00 87.25 113 ARG A C 1
ATOM 925 O O . ARG A 1 113 ? 11.667 3.490 -29.533 1.00 87.25 113 ARG A O 1
ATOM 932 N N . PHE A 1 114 ? 10.295 2.193 -28.311 1.00 81.12 114 PHE A N 1
ATOM 933 C CA . PHE A 1 114 ? 10.418 0.986 -29.138 1.00 81.12 114 PHE A CA 1
ATOM 934 C C . PHE A 1 114 ? 9.289 0.812 -30.152 1.00 81.12 114 PHE A C 1
ATOM 936 O O . PHE A 1 114 ? 9.478 0.077 -31.123 1.00 81.12 114 PHE A O 1
ATOM 943 N N . ILE A 1 115 ? 8.161 1.512 -29.995 1.00 75.88 115 ILE A N 1
ATOM 944 C CA . ILE A 1 115 ? 7.203 1.710 -31.086 1.00 75.88 115 ILE A CA 1
ATOM 945 C C . ILE A 1 115 ? 7.886 2.610 -32.116 1.00 75.88 115 ILE A C 1
ATOM 947 O O . ILE A 1 115 ? 7.814 3.836 -32.104 1.00 75.88 115 ILE A O 1
ATOM 951 N N . LYS A 1 116 ? 8.635 1.966 -33.004 1.00 60.38 116 LYS A N 1
ATOM 952 C CA . LYS A 1 116 ? 9.170 2.582 -34.205 1.00 60.38 116 LYS A CA 1
ATOM 953 C C . LYS A 1 116 ? 7.970 2.919 -35.081 1.00 60.38 116 LYS A C 1
ATOM 955 O O . LYS A 1 116 ? 7.162 2.034 -35.358 1.00 60.38 116 LYS A O 1
ATOM 960 N N . HIS A 1 117 ? 7.851 4.178 -35.501 1.00 58.59 117 HIS A N 1
ATOM 961 C CA . HIS A 1 117 ? 6.916 4.566 -36.555 1.00 58.59 117 HIS A CA 1
ATOM 962 C C . HIS A 1 117 ? 7.211 3.667 -37.764 1.00 58.59 117 HIS A C 1
ATOM 964 O O . HIS A 1 117 ? 8.209 3.855 -38.460 1.00 58.59 117 HIS A O 1
ATOM 970 N N . HIS A 1 118 ? 6.376 2.654 -38.001 1.00 57.44 118 HIS A N 1
ATOM 971 C CA . HIS A 1 118 ? 6.235 2.073 -39.328 1.00 57.44 118 HIS A CA 1
ATOM 972 C C . HIS A 1 118 ? 5.441 3.109 -40.130 1.00 57.44 118 HIS A C 1
ATOM 974 O O . HIS A 1 118 ? 4.259 2.933 -40.412 1.00 57.44 118 HIS A O 1
ATOM 980 N N . ASP A 1 119 ? 6.083 4.247 -40.419 1.00 58.22 119 ASP A N 1
ATOM 981 C CA . ASP A 1 119 ? 5.617 5.129 -41.475 1.00 58.22 119 ASP A CA 1
ATOM 982 C C . ASP A 1 119 ? 5.673 4.294 -42.744 1.00 58.22 119 ASP A C 1
ATOM 984 O O . ASP A 1 119 ? 6.746 3.967 -43.259 1.00 58.22 119 ASP A O 1
ATOM 988 N N . GLY A 1 120 ? 4.492 3.879 -43.195 1.00 55.16 120 GLY A N 1
ATOM 989 C CA . GLY A 1 120 ? 4.296 3.326 -44.515 1.00 55.16 120 GLY A CA 1
ATOM 990 C C . GLY A 1 120 ? 4.748 4.354 -45.541 1.00 55.16 120 GLY A C 1
ATOM 991 O O . GLY A 1 120 ? 3.971 5.199 -45.971 1.00 55.16 120 GLY A O 1
ATOM 992 N N . ARG A 1 121 ? 6.012 4.274 -45.946 1.00 46.81 121 ARG A N 1
ATOM 993 C CA . ARG A 1 121 ? 6.388 4.553 -47.324 1.00 46.81 121 ARG A CA 1
ATOM 994 C C . ARG A 1 121 ? 6.393 3.219 -48.051 1.00 46.81 121 ARG A C 1
ATOM 996 O O . ARG A 1 121 ? 7.361 2.466 -47.978 1.00 46.81 121 ARG A O 1
ATOM 1003 N N . SER A 1 122 ? 5.234 2.931 -48.640 1.00 43.47 122 SER A N 1
ATOM 1004 C CA . SER A 1 122 ? 5.130 2.250 -49.933 1.00 43.47 122 SER A CA 1
ATOM 1005 C C . SER A 1 122 ? 6.123 2.832 -50.931 1.00 43.47 122 SER A C 1
ATOM 1007 O O . SER A 1 122 ? 6.223 4.084 -50.939 1.00 43.47 122 SER A O 1
#

pLDDT: mean 78.0, std 10.65, range [43.47, 93.5]

Foldseek 3Di:
DVVVVVVVLVVVLVCLLCPPDVDDPPVVVVVSVLRRLVVLVVLLVLCVVLPDFDWDFADVDCQQPQCNVPNGDTDHSVSVNVSSVNPDDNVVSVVSNVVVVVVVVVVVVVVVVPPDPPPDPD

Sequence (122 aa):
EAWVTGNVVLIADLLTGGYFIENIPYWLKCWIKWLSFYKYAYDACIQLLFMGENLYECVNGNYIDQCKNNTNGTFNGTDALQYFKVDFSIAFNFLVLFGIFIVFRVSGYISLRFIKHHDGR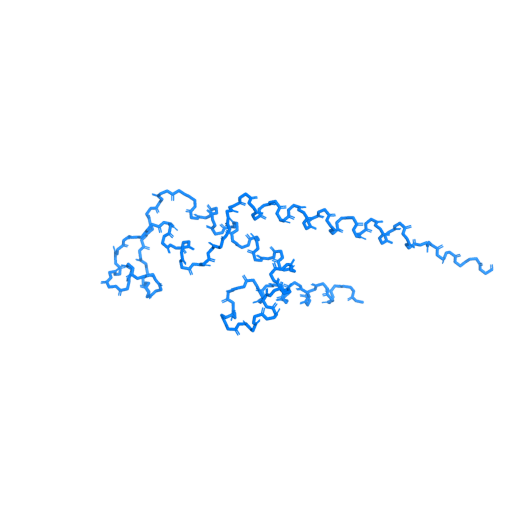S